Protein AF-A0A4D7DV37-F1 (afdb_monomer_lite)

Sequence (125 aa):
MCQKASGNYFMPLGASGRDAFTLTRGEPSWFQSSEHVRRGFCGTCGTPLFYDIPGMDFINITLGSLDEPQQIVPEAQSNLAQKMNWFSLLDALPVEAEQPESDATPVKNNQHPDHDTLHWPPQER

Radius of gyration: 17.49 Å; chains: 1; bounding box: 42×46×37 Å

Structure (mmCIF, N/CA/C/O backbone):
data_AF-A0A4D7DV37-F1
#
_entry.id   AF-A0A4D7DV37-F1
#
loop_
_atom_site.group_PDB
_atom_site.id
_atom_site.type_symbol
_atom_site.label_atom_id
_atom_site.label_alt_id
_atom_site.label_comp_id
_atom_site.label_asym_id
_atom_site.label_entity_id
_atom_site.label_seq_id
_atom_site.pdbx_PDB_ins_code
_atom_site.Cartn_x
_atom_site.Cartn_y
_atom_site.Cartn_z
_atom_site.occupancy
_atom_site.B_iso_or_equiv
_atom_site.auth_seq_id
_atom_site.auth_comp_id
_atom_site.auth_asym_id
_atom_site.auth_atom_id
_atom_site.pdbx_PDB_model_num
ATOM 1 N N . MET A 1 1 ? 1.262 13.635 3.843 1.00 88.94 1 MET A N 1
ATOM 2 C CA . MET A 1 1 ? 1.488 12.556 4.837 1.00 88.94 1 MET A CA 1
ATOM 3 C C . MET A 1 1 ? 1.588 11.181 4.193 1.00 88.94 1 MET A C 1
ATOM 5 O O . MET A 1 1 ? 2.548 10.495 4.502 1.00 88.94 1 MET A O 1
ATOM 9 N N . CYS A 1 2 ? 0.681 10.792 3.282 1.00 93.81 2 CYS A N 1
ATOM 10 C CA . CYS A 1 2 ? 0.716 9.460 2.659 1.00 93.81 2 CYS A CA 1
ATOM 11 C C . CYS A 1 2 ? 2.065 9.116 2.008 1.00 93.81 2 CYS A C 1
ATOM 13 O O . CYS A 1 2 ? 2.596 8.069 2.328 1.00 93.81 2 CYS A O 1
ATOM 15 N N . GLN A 1 3 ? 2.661 10.026 1.226 1.00 95.62 3 GLN A N 1
ATOM 16 C CA . GLN A 1 3 ? 3.994 9.825 0.629 1.00 95.62 3 GLN A CA 1
ATOM 17 C C . GLN A 1 3 ? 5.074 9.462 1.654 1.00 95.62 3 GLN A C 1
ATOM 19 O O . GLN A 1 3 ? 5.819 8.507 1.485 1.00 95.62 3 GLN A O 1
ATOM 24 N N . LYS A 1 4 ? 5.129 10.204 2.767 1.00 94.94 4 LYS A N 1
ATOM 25 C CA . LYS A 1 4 ? 6.084 9.934 3.848 1.00 94.94 4 LYS A CA 1
ATOM 26 C C . LYS A 1 4 ? 5.778 8.622 4.569 1.00 94.94 4 LYS A C 1
ATOM 28 O O . LYS A 1 4 ? 6.703 7.918 4.937 1.00 94.94 4 LYS A O 1
ATOM 33 N N . ALA A 1 5 ? 4.499 8.308 4.769 1.00 95.25 5 ALA A N 1
ATOM 34 C CA . ALA A 1 5 ? 4.077 7.083 5.442 1.00 95.25 5 ALA A CA 1
ATOM 35 C C . ALA A 1 5 ? 4.341 5.821 4.602 1.00 95.25 5 ALA A C 1
ATOM 37 O O . ALA A 1 5 ? 4.616 4.779 5.181 1.00 95.25 5 ALA A O 1
ATOM 38 N N . SER A 1 6 ? 4.262 5.903 3.267 1.00 94.81 6 SER A N 1
ATOM 39 C CA . SER A 1 6 ? 4.638 4.796 2.374 1.00 94.81 6 SER A CA 1
ATOM 40 C C . SER A 1 6 ? 6.116 4.794 1.996 1.00 94.81 6 SER A C 1
ATOM 42 O O . SER A 1 6 ? 6.582 3.799 1.454 1.00 94.81 6 SER A O 1
ATOM 44 N N . GLY A 1 7 ? 6.837 5.901 2.198 1.00 95.62 7 GLY A N 1
ATOM 45 C CA . GLY A 1 7 ? 8.152 6.092 1.584 1.00 95.62 7 GLY A CA 1
ATOM 46 C C . GLY A 1 7 ? 8.096 6.111 0.050 1.00 95.62 7 GLY A C 1
ATOM 47 O O . GLY A 1 7 ? 9.079 5.768 -0.594 1.00 95.62 7 GLY A O 1
ATOM 48 N N . ASN A 1 8 ? 6.952 6.473 -0.544 1.00 95.56 8 ASN A N 1
ATOM 49 C CA . ASN A 1 8 ? 6.702 6.396 -1.989 1.00 95.56 8 ASN A CA 1
ATOM 50 C C . ASN A 1 8 ? 6.025 7.688 -2.508 1.00 95.56 8 ASN A C 1
ATOM 52 O O . ASN A 1 8 ? 5.614 8.550 -1.732 1.00 95.56 8 ASN A O 1
ATOM 56 N N . TYR A 1 9 ? 5.895 7.855 -3.824 1.00 95.06 9 TYR A N 1
ATOM 57 C CA . TYR A 1 9 ? 5.297 9.033 -4.467 1.00 95.06 9 TYR A CA 1
ATOM 58 C C . TYR A 1 9 ? 3.777 9.139 -4.271 1.00 95.06 9 TYR A C 1
ATOM 60 O O . TYR A 1 9 ? 3.208 10.233 -4.361 1.00 95.06 9 TYR A O 1
ATOM 68 N N . PHE A 1 10 ? 3.121 8.022 -3.956 1.00 94.88 10 PHE A N 1
ATOM 69 C CA . PHE A 1 10 ? 1.718 7.949 -3.559 1.00 94.88 10 PHE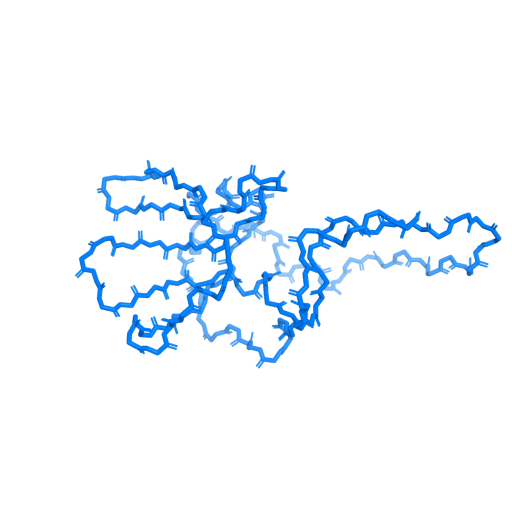 A CA 1
ATOM 70 C C . PHE A 1 10 ? 1.476 6.716 -2.670 1.00 94.88 10 PHE A C 1
ATOM 72 O O . PHE A 1 10 ? 2.400 5.979 -2.329 1.00 94.88 10 PHE A O 1
ATOM 79 N N . MET A 1 11 ? 0.235 6.529 -2.228 1.00 96.62 11 MET A N 1
ATOM 80 C CA . MET A 1 11 ? -0.201 5.342 -1.492 1.00 96.62 11 MET A CA 1
ATOM 81 C C . MET A 1 11 ? -1.587 4.974 -2.026 1.00 96.62 11 MET A C 1
ATOM 83 O O . MET A 1 11 ? -2.534 5.709 -1.733 1.00 96.62 11 MET A O 1
ATOM 87 N N . PRO A 1 12 ? -1.708 3.922 -2.852 1.00 97.19 12 PRO A N 1
ATOM 88 C CA . PRO A 1 12 ? -3.004 3.473 -3.332 1.00 97.19 12 PRO A CA 1
ATOM 89 C C . PRO A 1 12 ? -3.747 2.778 -2.190 1.00 97.19 12 PRO A C 1
ATOM 91 O O . PRO A 1 12 ? -3.164 1.973 -1.463 1.00 97.19 12 PRO A O 1
ATOM 94 N N . LEU A 1 13 ? -5.019 3.124 -2.012 1.00 97.62 13 LEU A N 1
ATOM 95 C CA . LEU A 1 13 ? -5.850 2.644 -0.913 1.00 97.62 13 LEU A CA 1
ATOM 96 C C . LEU A 1 13 ? -7.161 2.091 -1.467 1.00 97.62 13 LEU A C 1
ATOM 98 O O . LEU A 1 13 ? -7.790 2.746 -2.295 1.00 97.62 13 LEU A O 1
ATOM 102 N N . GLY A 1 14 ? -7.563 0.919 -0.982 1.00 97.19 14 GLY A N 1
ATOM 103 C CA . GLY A 1 14 ? -8.894 0.351 -1.189 1.00 97.19 14 GLY A CA 1
ATOM 104 C C . GLY A 1 14 ? -9.626 0.236 0.140 1.00 97.19 14 GLY A C 1
ATOM 105 O O . GLY A 1 14 ? -9.036 -0.201 1.128 1.00 97.19 14 GLY A O 1
ATOM 106 N N . ALA A 1 15 ? -10.892 0.642 0.181 1.00 96.81 15 ALA A N 1
ATOM 107 C CA . ALA A 1 15 ? -11.708 0.542 1.383 1.00 96.81 15 ALA A CA 1
ATOM 108 C C . ALA A 1 15 ? -12.430 -0.809 1.438 1.00 96.81 15 ALA A C 1
ATOM 110 O O . ALA A 1 15 ? -13.001 -1.254 0.446 1.00 96.81 15 ALA A O 1
ATOM 111 N N . SER A 1 16 ? -12.454 -1.416 2.620 1.00 97.56 16 SER A N 1
ATOM 112 C CA . SER A 1 16 ? -13.356 -2.517 2.954 1.00 97.56 16 SER A CA 1
ATOM 113 C C . SER A 1 16 ? -14.180 -2.128 4.170 1.00 97.56 16 SER A C 1
ATOM 115 O O . SER A 1 16 ? -13.646 -1.531 5.111 1.00 97.56 16 SER A O 1
ATOM 117 N N . GLY A 1 17 ? -15.456 -2.519 4.190 1.00 98.25 17 GLY A N 1
ATOM 118 C CA . GLY A 1 17 ? -16.224 -2.553 5.433 1.00 98.25 17 GLY A CA 1
ATOM 119 C C . GLY A 1 17 ? -15.497 -3.419 6.464 1.00 98.25 17 GLY A C 1
ATOM 120 O O . GLY A 1 17 ? -14.849 -4.410 6.108 1.00 98.25 17 GLY A O 1
ATOM 121 N N . ARG A 1 18 ? -15.540 -3.027 7.739 1.00 97.12 18 ARG A N 1
ATOM 122 C CA . ARG A 1 18 ? -14.912 -3.794 8.828 1.00 97.12 18 ARG A CA 1
ATOM 123 C C . ARG A 1 18 ? -15.582 -5.143 9.055 1.00 97.12 18 ARG A C 1
ATOM 125 O O . ARG A 1 18 ? -14.928 -6.060 9.527 1.00 97.12 18 ARG A O 1
ATOM 132 N N . ASP A 1 19 ? -16.864 -5.244 8.734 1.00 97.50 19 ASP A N 1
ATOM 133 C CA . ASP A 1 19 ? -17.652 -6.475 8.746 1.00 97.50 19 ASP A CA 1
ATOM 134 C C . ASP A 1 19 ? -17.240 -7.455 7.634 1.00 97.50 19 ASP A C 1
ATOM 136 O O . ASP A 1 19 ? -17.352 -8.665 7.810 1.00 97.50 19 ASP A O 1
ATOM 140 N N . ALA A 1 20 ? -16.715 -6.936 6.522 1.00 97.31 20 ALA A N 1
ATOM 141 C CA . ALA A 1 20 ? -16.204 -7.705 5.389 1.00 97.31 20 ALA A CA 1
ATOM 142 C C . ALA A 1 20 ? -14.678 -7.928 5.426 1.00 97.31 20 ALA A C 1
ATOM 144 O O . ALA A 1 20 ? -14.125 -8.564 4.531 1.00 97.31 20 ALA A O 1
ATOM 145 N N . PHE A 1 21 ? -13.982 -7.415 6.446 1.00 96.62 21 PHE A N 1
ATOM 146 C CA . PHE A 1 21 ? -12.535 -7.543 6.600 1.00 96.62 21 PHE A CA 1
ATOM 147 C C . PHE A 1 21 ? -12.182 -8.471 7.764 1.00 96.62 21 PHE A C 1
ATOM 149 O O . PHE A 1 21 ? -12.706 -8.345 8.867 1.00 96.62 21 PHE A O 1
ATOM 156 N N . THR A 1 22 ? -11.234 -9.382 7.551 1.00 95.75 22 THR A N 1
ATOM 157 C CA . THR A 1 22 ? -10.678 -10.224 8.616 1.00 95.75 22 THR A CA 1
ATOM 158 C C . THR A 1 22 ? -9.165 -10.288 8.488 1.00 95.75 22 THR A C 1
ATOM 160 O O . THR A 1 22 ? -8.634 -10.617 7.431 1.00 95.75 22 THR A O 1
ATOM 163 N N . LEU A 1 23 ? -8.465 -10.009 9.589 1.00 94.38 23 LEU A N 1
ATOM 164 C CA . LEU A 1 23 ? -7.037 -10.276 9.691 1.00 94.38 23 LEU A CA 1
ATOM 165 C C . LEU A 1 23 ? -6.848 -11.758 10.023 1.00 94.38 23 LEU A C 1
ATOM 167 O O . LEU A 1 23 ? -7.193 -12.202 11.115 1.00 94.38 23 LEU A O 1
ATOM 171 N N . THR A 1 24 ? -6.325 -12.527 9.073 1.00 92.19 24 THR A N 1
ATOM 172 C CA . THR A 1 24 ? -6.218 -13.988 9.200 1.00 92.19 24 THR A CA 1
ATOM 173 C C . THR A 1 24 ? -5.031 -14.432 10.053 1.00 92.19 24 THR A C 1
ATOM 175 O O . THR A 1 24 ? -5.061 -15.520 10.628 1.00 92.19 24 THR A O 1
ATOM 178 N N . ARG A 1 25 ? -3.974 -13.613 10.150 1.00 90.50 25 ARG A N 1
ATOM 179 C CA . ARG A 1 25 ? -2.751 -13.942 10.893 1.00 90.50 25 ARG A CA 1
ATOM 180 C C . ARG A 1 25 ? -1.963 -12.701 11.311 1.00 90.50 25 ARG A C 1
ATOM 182 O O . ARG A 1 25 ? -1.873 -11.729 10.567 1.00 90.50 25 ARG A O 1
ATOM 189 N N . GLY A 1 26 ? -1.282 -12.823 12.452 1.00 90.56 26 GLY A N 1
ATOM 190 C CA . GLY A 1 26 ? -0.371 -11.810 12.979 1.00 90.56 26 GLY A CA 1
ATOM 191 C C . GLY A 1 26 ? -1.106 -10.590 13.523 1.00 90.56 26 GLY A C 1
ATOM 192 O O . GLY A 1 26 ? -2.331 -10.541 13.540 1.00 90.56 26 GLY A O 1
ATOM 193 N N . GLU A 1 27 ? -0.336 -9.602 13.968 1.00 94.75 27 GLU A N 1
ATOM 194 C CA . GLU A 1 27 ? -0.862 -8.322 14.431 1.00 94.75 27 GLU A CA 1
ATOM 195 C C . GLU A 1 27 ? -0.048 -7.186 13.797 1.00 94.75 27 GLU A C 1
ATOM 197 O O . GLU A 1 27 ? 1.187 -7.202 13.869 1.00 94.75 27 GLU A O 1
ATOM 202 N N . PRO A 1 28 ? -0.692 -6.202 13.146 1.00 97.19 28 PRO A N 1
ATOM 203 C CA . PRO A 1 28 ? 0.011 -5.039 12.631 1.00 97.19 28 PRO A CA 1
ATOM 204 C C . PRO A 1 28 ? 0.508 -4.155 13.778 1.00 97.19 28 PRO A C 1
ATOM 206 O O . PRO A 1 28 ? -0.168 -3.958 14.788 1.00 97.19 28 PRO A O 1
ATOM 209 N N . SER A 1 29 ? 1.670 -3.542 13.577 1.00 98.38 29 SER A N 1
ATOM 210 C CA . SER A 1 29 ? 2.111 -2.410 14.384 1.00 98.38 29 SER A CA 1
ATOM 211 C C . SER A 1 29 ? 1.372 -1.149 13.943 1.00 98.38 29 SER A C 1
ATOM 213 O O . SER A 1 29 ? 1.138 -0.943 12.752 1.00 98.38 29 SER A O 1
ATOM 215 N N . TRP A 1 30 ? 1.010 -0.294 14.902 1.00 98.31 30 TRP A N 1
ATOM 216 C CA . TRP A 1 30 ? 0.224 0.915 14.653 1.00 98.31 30 TRP A CA 1
ATOM 217 C C . TRP A 1 30 ? 0.993 2.180 15.023 1.00 98.31 30 TRP A C 1
ATOM 219 O O . TRP A 1 30 ? 1.599 2.262 16.088 1.00 98.31 30 TRP A O 1
ATOM 229 N N . PHE A 1 31 ? 0.903 3.201 14.173 1.00 98.00 31 PHE A N 1
ATOM 230 C CA . PHE A 1 31 ? 1.453 4.533 14.426 1.00 98.00 31 PHE A CA 1
ATOM 231 C C . PHE A 1 31 ? 0.385 5.616 14.235 1.00 98.00 31 PHE A C 1
ATOM 233 O O . PHE A 1 31 ? -0.197 5.729 13.154 1.00 98.00 31 PHE A O 1
ATOM 240 N N . GLN A 1 32 ? 0.134 6.434 15.264 1.00 97.81 32 GLN A N 1
ATOM 241 C CA . GLN A 1 32 ? -0.823 7.546 15.214 1.00 97.81 32 GLN A CA 1
ATOM 242 C C . GLN A 1 32 ? -0.240 8.709 14.391 1.00 97.81 32 GLN A C 1
ATOM 244 O O . GLN A 1 32 ? 0.454 9.581 14.904 1.00 97.81 32 GLN A O 1
ATOM 249 N N . SER A 1 33 ? -0.491 8.696 13.080 1.00 97.19 33 SER A N 1
ATOM 250 C CA . SER A 1 33 ? 0.108 9.630 12.115 1.00 97.19 33 SER A CA 1
ATOM 251 C C . SER A 1 33 ? -0.496 11.037 12.115 1.00 97.19 33 SER A C 1
ATOM 253 O O . SER A 1 33 ? 0.090 11.953 11.540 1.00 97.19 33 SER A O 1
ATOM 255 N N . SER A 1 34 ? -1.669 11.208 12.720 1.00 97.00 34 SER A N 1
ATOM 256 C CA . SER A 1 34 ? -2.312 12.498 12.971 1.00 97.00 34 SER A CA 1
ATOM 257 C C . SER A 1 34 ? -3.315 12.356 14.116 1.00 97.00 34 SER A C 1
ATOM 259 O O . SER A 1 34 ? -3.536 11.257 14.611 1.00 97.00 34 SER A O 1
ATOM 261 N N . GLU A 1 35 ? -3.984 13.440 14.501 1.00 96.88 35 GLU A N 1
ATOM 262 C CA . GLU A 1 35 ? -5.097 13.396 15.462 1.00 96.88 35 GLU A CA 1
ATOM 263 C C . GLU A 1 35 ? -6.202 12.396 15.063 1.00 96.88 35 GLU A C 1
ATOM 265 O O . GLU A 1 35 ? -6.797 11.761 15.924 1.00 96.88 35 GLU A O 1
ATOM 270 N N . HIS A 1 36 ? -6.416 12.184 13.760 1.00 96.81 36 HIS A N 1
ATOM 271 C CA . HIS A 1 36 ? -7.544 11.403 13.239 1.00 96.81 36 HIS A CA 1
ATOM 272 C C . HIS A 1 36 ? -7.141 10.045 12.649 1.00 96.81 36 HIS A C 1
ATOM 274 O O . HIS A 1 36 ? -7.986 9.170 12.496 1.00 96.81 36 HIS A O 1
ATOM 280 N N . VAL A 1 37 ? -5.874 9.865 12.262 1.00 98.00 37 VAL A N 1
ATOM 281 C CA . VAL A 1 37 ? -5.448 8.739 11.417 1.00 98.00 37 VAL A CA 1
ATOM 282 C C . VAL A 1 37 ? -4.305 7.974 12.063 1.00 98.00 37 VAL A C 1
ATOM 284 O O . VAL A 1 37 ? -3.243 8.548 12.327 1.00 98.00 37 VAL A O 1
ATOM 287 N N . ARG A 1 38 ? -4.453 6.651 12.166 1.00 98.19 38 ARG A N 1
ATOM 288 C CA . ARG A 1 38 ? -3.349 5.724 12.447 1.00 98.19 38 ARG A CA 1
ATOM 289 C C . ARG A 1 38 ? -2.978 4.898 11.219 1.00 98.19 38 ARG A C 1
ATOM 291 O O . ARG A 1 38 ? -3.796 4.655 10.334 1.00 98.19 38 ARG A O 1
ATOM 298 N N . ARG A 1 39 ? -1.715 4.489 11.151 1.00 98.31 39 ARG A N 1
ATOM 299 C CA . ARG A 1 39 ? -1.144 3.679 10.069 1.00 98.31 39 ARG A CA 1
ATOM 300 C C . ARG A 1 39 ? -0.764 2.319 10.607 1.00 98.31 39 ARG A C 1
ATOM 302 O O . ARG A 1 39 ? -0.061 2.259 11.611 1.00 98.31 39 ARG A O 1
ATOM 309 N N . GLY A 1 40 ? -1.241 1.272 9.949 1.00 98.38 40 GLY A N 1
ATOM 310 C CA . GLY A 1 40 ? -0.894 -0.106 10.269 1.00 98.38 40 GLY A CA 1
ATOM 311 C C . GLY A 1 40 ? 0.190 -0.609 9.327 1.00 98.38 40 GLY A C 1
ATOM 312 O O . GLY A 1 40 ? 0.112 -0.364 8.122 1.00 98.38 40 GLY A O 1
ATOM 313 N N . PHE A 1 41 ? 1.192 -1.300 9.855 1.00 98.19 41 PHE A N 1
ATOM 314 C CA . PHE A 1 41 ? 2.280 -1.887 9.075 1.00 98.19 41 PHE A CA 1
ATOM 315 C C . PHE A 1 41 ? 2.731 -3.221 9.673 1.00 98.19 41 PHE A C 1
ATOM 317 O O . PHE A 1 41 ? 2.489 -3.505 10.848 1.00 98.19 41 PHE A O 1
ATOM 324 N N . CYS A 1 42 ? 3.388 -4.054 8.868 1.00 96.31 42 CYS A N 1
ATOM 325 C CA . CYS A 1 42 ? 4.014 -5.270 9.372 1.00 96.31 42 CYS A CA 1
ATOM 326 C C . CYS A 1 42 ? 5.162 -4.900 10.321 1.00 96.31 42 CYS A C 1
ATOM 328 O O . CYS A 1 42 ? 6.137 -4.283 9.894 1.00 96.31 42 CYS A O 1
ATOM 330 N N . GLY A 1 43 ? 5.083 -5.315 11.588 1.00 95.31 43 GLY A N 1
ATOM 331 C CA . GLY A 1 43 ? 6.131 -5.045 12.579 1.00 95.31 43 GLY A CA 1
ATOM 332 C C . GLY A 1 43 ? 7.486 -5.694 12.267 1.00 95.31 43 GLY A C 1
ATOM 333 O O . GLY A 1 43 ? 8.489 -5.318 12.863 1.00 95.31 43 GLY A O 1
ATOM 334 N N . THR A 1 44 ? 7.532 -6.651 11.333 1.00 93.50 44 THR A N 1
ATOM 335 C CA . THR A 1 44 ? 8.752 -7.385 10.963 1.00 93.50 44 THR A CA 1
ATOM 336 C C . THR A 1 44 ? 9.466 -6.783 9.754 1.00 93.50 44 THR A C 1
ATOM 338 O O . THR A 1 44 ? 10.669 -6.556 9.818 1.00 93.50 44 THR A O 1
ATOM 341 N N . CYS A 1 45 ? 8.757 -6.528 8.649 1.00 93.81 45 CYS A N 1
ATOM 342 C CA . CYS A 1 45 ? 9.363 -6.027 7.405 1.00 93.81 45 CYS A CA 1
ATOM 343 C C . CYS A 1 45 ? 9.036 -4.559 7.091 1.00 93.81 45 CYS A C 1
ATOM 345 O O . CYS A 1 45 ? 9.592 -4.003 6.149 1.00 93.81 45 CYS A O 1
ATOM 347 N N . GLY A 1 46 ? 8.136 -3.924 7.847 1.00 95.44 46 GLY A N 1
ATOM 348 C CA . GLY A 1 46 ? 7.758 -2.523 7.654 1.00 95.44 46 GLY A CA 1
ATOM 349 C C . GLY A 1 46 ? 6.737 -2.263 6.543 1.00 95.44 46 GLY A C 1
ATOM 350 O O . GLY A 1 46 ? 6.354 -1.108 6.366 1.00 95.44 46 GLY A O 1
ATOM 351 N N . THR A 1 47 ? 6.258 -3.287 5.821 1.00 96.38 47 THR A N 1
ATOM 352 C CA . THR A 1 47 ? 5.250 -3.122 4.756 1.00 96.38 47 THR A CA 1
ATOM 353 C C . THR A 1 47 ? 4.026 -2.357 5.275 1.00 96.38 47 THR A C 1
ATOM 355 O O . THR A 1 47 ? 3.396 -2.822 6.231 1.00 96.38 47 THR A O 1
ATOM 358 N N . PRO A 1 48 ? 3.654 -1.209 4.675 1.00 97.69 48 PRO A N 1
ATOM 359 C CA . PRO A 1 48 ? 2.433 -0.493 5.025 1.00 97.69 48 PRO A CA 1
ATOM 360 C C . PRO A 1 48 ? 1.201 -1.303 4.624 1.00 97.69 48 PRO A C 1
ATOM 362 O O . PRO A 1 48 ? 1.023 -1.612 3.450 1.00 97.69 48 PRO A O 1
ATOM 365 N N . LEU A 1 49 ? 0.316 -1.587 5.575 1.00 97.88 49 LEU A N 1
ATOM 366 C CA . LEU A 1 49 ? -0.877 -2.409 5.354 1.00 97.88 49 LEU A CA 1
ATOM 367 C C . LEU A 1 49 ? -2.164 -1.589 5.412 1.00 97.88 49 LEU A C 1
ATOM 369 O O . LEU A 1 49 ? -3.073 -1.829 4.624 1.00 97.88 49 LEU A O 1
ATOM 373 N N . PHE A 1 50 ? -2.246 -0.617 6.328 1.00 98.38 50 PHE A N 1
ATOM 374 C CA . PHE A 1 50 ? -3.512 0.046 6.638 1.00 98.38 50 PHE A CA 1
ATOM 375 C C . PHE A 1 50 ? -3.400 1.569 6.763 1.00 98.38 50 PHE A C 1
ATOM 377 O O . PHE A 1 50 ? -2.486 2.108 7.398 1.00 98.38 50 PHE A O 1
ATOM 384 N N . TYR A 1 51 ? -4.410 2.263 6.239 1.00 98.19 51 TYR A N 1
ATOM 385 C CA . TYR A 1 51 ? -4.803 3.612 6.644 1.00 98.19 51 TYR A CA 1
ATOM 386 C C . TYR A 1 51 ? -6.102 3.471 7.432 1.00 98.19 51 TYR A C 1
ATOM 388 O O . TYR A 1 51 ? -7.117 3.026 6.895 1.00 98.19 51 TYR A O 1
ATOM 396 N N . ASP A 1 52 ? -6.095 3.894 8.691 1.00 98.31 52 ASP A N 1
ATOM 397 C CA . ASP A 1 52 ? -7.239 3.710 9.575 1.00 98.31 52 ASP A CA 1
ATOM 398 C C . ASP A 1 52 ? -7.663 5.023 10.237 1.00 98.31 52 ASP A C 1
ATOM 400 O O . ASP A 1 52 ? -6.828 5.746 10.786 1.00 98.31 52 ASP A O 1
ATOM 404 N N . ILE A 1 53 ? -8.965 5.307 10.192 1.00 97.88 53 ILE A N 1
ATOM 405 C CA . ILE A 1 53 ? -9.615 6.379 10.954 1.00 97.88 53 ILE A CA 1
ATOM 406 C C . ILE A 1 53 ? -10.426 5.680 12.047 1.00 97.88 53 ILE A C 1
ATOM 408 O O . ILE A 1 53 ? -11.484 5.115 11.749 1.00 97.88 53 ILE A O 1
ATOM 412 N N . PRO A 1 54 ? -9.937 5.653 13.299 1.00 96.88 54 PRO A N 1
ATOM 413 C CA . PRO A 1 54 ? -10.654 5.002 14.385 1.00 96.88 54 PRO A CA 1
ATOM 414 C C . PRO A 1 54 ? -12.085 5.540 14.519 1.00 96.88 54 PRO A C 1
ATOM 416 O O . PRO A 1 54 ? -12.309 6.746 14.454 1.00 96.88 54 PRO A O 1
ATOM 419 N N . GLY A 1 55 ? -13.050 4.639 14.707 1.00 95.94 55 GLY A N 1
ATOM 420 C CA . GLY A 1 55 ? -14.474 4.976 14.823 1.00 95.94 55 GLY A CA 1
ATOM 421 C C . GLY A 1 55 ? -15.264 4.933 13.510 1.00 95.94 55 GLY A C 1
ATOM 422 O O . GLY A 1 55 ? -16.488 4.889 13.566 1.00 95.94 55 GLY A O 1
ATOM 423 N N . MET A 1 56 ? -14.599 4.875 12.351 1.00 97.62 56 MET A N 1
ATOM 424 C CA . MET A 1 56 ? -15.271 4.612 11.072 1.00 97.62 56 MET A CA 1
ATOM 425 C C . MET A 1 56 ? -15.569 3.116 10.908 1.00 97.62 56 MET A C 1
ATOM 427 O O . MET A 1 56 ? -14.848 2.273 11.445 1.00 97.62 56 MET A O 1
ATOM 431 N N . ASP A 1 57 ? -16.603 2.784 10.139 1.00 98.00 57 ASP A N 1
ATOM 432 C CA . ASP A 1 57 ? -17.071 1.421 9.842 1.00 98.00 57 ASP A CA 1
ATOM 433 C C . ASP A 1 57 ? -16.280 0.712 8.728 1.00 98.00 57 ASP A C 1
ATOM 435 O O . ASP A 1 57 ? -16.503 -0.468 8.465 1.00 98.00 57 ASP A O 1
ATOM 439 N N . PHE A 1 58 ? -15.306 1.394 8.128 1.00 98.19 58 PHE A N 1
ATOM 440 C CA . PHE A 1 58 ? -14.394 0.845 7.129 1.00 98.19 58 PHE A CA 1
ATOM 441 C C . PHE A 1 58 ? -12.931 0.911 7.582 1.00 98.19 58 PHE A C 1
ATOM 443 O O . PHE A 1 58 ? -12.554 1.649 8.497 1.00 98.19 58 PHE A O 1
ATOM 450 N N . ILE A 1 59 ? -12.087 0.151 6.891 1.00 98.31 59 ILE A N 1
ATOM 451 C CA . ILE A 1 59 ? -10.627 0.237 6.944 1.00 98.31 59 ILE A CA 1
ATOM 452 C C . ILE A 1 59 ? -10.090 0.378 5.519 1.00 98.31 59 ILE A C 1
ATOM 454 O O . ILE A 1 59 ? -10.628 -0.226 4.593 1.00 98.31 59 ILE A O 1
ATOM 458 N N . ASN A 1 60 ? -9.043 1.182 5.325 1.00 98.19 60 ASN A N 1
ATOM 459 C CA . ASN A 1 60 ? -8.357 1.233 4.038 1.00 98.19 60 ASN A CA 1
ATOM 460 C C . ASN A 1 60 ? -7.126 0.333 4.062 1.00 98.19 60 ASN A C 1
ATOM 462 O O . ASN A 1 60 ? -6.304 0.429 4.976 1.00 98.19 60 ASN A O 1
ATOM 466 N N . ILE A 1 61 ? -6.985 -0.478 3.022 1.00 98.06 61 ILE A N 1
ATOM 467 C CA . ILE A 1 61 ? -5.887 -1.411 2.792 1.00 98.06 61 ILE A CA 1
ATOM 468 C C . ILE A 1 61 ? -4.966 -0.811 1.728 1.00 98.06 61 ILE A C 1
ATOM 470 O O . ILE A 1 61 ? -5.443 -0.242 0.741 1.00 98.06 61 ILE A O 1
ATOM 474 N N . THR A 1 62 ? -3.652 -0.908 1.918 1.00 97.94 62 THR A N 1
ATOM 475 C CA . THR A 1 62 ? -2.683 -0.496 0.895 1.00 97.94 62 THR A CA 1
ATOM 476 C C . THR A 1 62 ? -2.765 -1.458 -0.288 1.00 97.94 62 THR A C 1
ATOM 478 O O . THR A 1 62 ? -2.443 -2.630 -0.150 1.00 97.94 62 THR A O 1
ATOM 481 N N . LEU A 1 63 ? -3.158 -0.986 -1.474 1.00 97.50 63 LEU A N 1
ATOM 482 C CA . LEU A 1 63 ? -3.397 -1.896 -2.608 1.00 97.50 63 LEU A CA 1
ATOM 483 C C . LEU A 1 63 ? -2.132 -2.624 -3.076 1.00 97.50 63 LEU A C 1
ATOM 485 O O . LEU A 1 63 ? -2.214 -3.761 -3.512 1.00 97.50 63 LEU A O 1
ATOM 489 N N . GLY A 1 64 ? -0.958 -2.001 -2.936 1.00 95.31 64 GLY A N 1
ATOM 490 C CA . GLY A 1 64 ? 0.320 -2.633 -3.280 1.00 95.31 64 GLY A CA 1
ATOM 491 C C . GLY A 1 64 ? 0.785 -3.720 -2.304 1.00 95.31 64 GLY A C 1
ATOM 492 O O . GLY A 1 64 ? 1.852 -4.274 -2.523 1.00 95.31 64 GLY A O 1
ATOM 493 N N . SER A 1 65 ? 0.048 -3.986 -1.219 1.00 95.44 65 SER A N 1
ATOM 494 C CA . SER A 1 65 ? 0.332 -5.092 -0.293 1.00 95.44 65 SER A CA 1
ATOM 495 C C . SER A 1 65 ? -0.602 -6.290 -0.487 1.00 95.44 65 SER A C 1
ATOM 497 O O . SER A 1 65 ? -0.686 -7.128 0.405 1.00 95.44 65 SER A O 1
ATOM 499 N N . LEU A 1 66 ? -1.381 -6.307 -1.568 1.00 95.50 66 LEU A N 1
ATOM 500 C CA . LEU A 1 66 ? -2.233 -7.431 -1.948 1.00 95.50 66 LEU A CA 1
ATOM 501 C C . LEU A 1 66 ? -1.453 -8.381 -2.854 1.00 95.50 66 LEU A C 1
ATOM 503 O O . LEU A 1 66 ? -0.596 -7.914 -3.599 1.00 95.50 66 LEU A O 1
ATOM 507 N N . ASP A 1 67 ? -1.831 -9.656 -2.848 1.00 94.69 67 ASP A N 1
ATOM 508 C CA . ASP A 1 67 ? -1.233 -10.691 -3.702 1.00 94.69 67 ASP A CA 1
ATOM 509 C C . ASP A 1 67 ? -1.398 -10.371 -5.202 1.00 94.69 67 ASP A C 1
ATOM 511 O O . ASP A 1 67 ? -0.493 -10.567 -6.005 1.00 94.69 67 ASP A O 1
ATOM 515 N N . GLU A 1 68 ? -2.556 -9.820 -5.581 1.00 94.81 68 GLU A N 1
ATOM 516 C CA . GLU A 1 68 ? -2.921 -9.511 -6.971 1.00 94.81 68 GLU A CA 1
ATOM 517 C C . GLU A 1 68 ? -3.268 -8.017 -7.130 1.00 94.81 68 GLU A C 1
ATOM 519 O O . GLU A 1 68 ? -4.418 -7.649 -7.404 1.00 94.81 68 GLU A O 1
ATOM 524 N N . PRO A 1 69 ? -2.296 -7.100 -6.953 1.00 95.12 69 PRO A N 1
ATOM 525 C CA . PRO A 1 69 ? -2.568 -5.664 -6.882 1.00 95.12 69 PRO A CA 1
ATOM 526 C C . PRO A 1 69 ? -3.079 -5.097 -8.215 1.00 95.12 69 PRO A C 1
ATOM 528 O O . PRO A 1 69 ? -3.736 -4.058 -8.238 1.00 95.12 69 PRO A O 1
ATOM 531 N N . GLN A 1 70 ? -2.813 -5.785 -9.331 1.00 96.00 70 GLN A N 1
ATOM 532 C CA . GLN A 1 70 ? -3.270 -5.392 -10.666 1.00 96.00 70 GLN A CA 1
ATOM 533 C C . GLN A 1 70 ? -4.780 -5.586 -10.872 1.00 96.00 70 GLN A C 1
ATOM 535 O O . GLN A 1 70 ? -5.352 -4.964 -11.766 1.00 96.00 70 GLN A O 1
ATOM 540 N N . GLN A 1 71 ? -5.444 -6.409 -10.051 1.00 95.75 71 GLN A N 1
ATOM 541 C CA . GLN A 1 71 ? -6.888 -6.644 -10.165 1.00 95.75 71 GLN A CA 1
ATOM 542 C C . GLN A 1 71 ? -7.732 -5.483 -9.621 1.00 95.75 71 GLN A C 1
ATOM 544 O O . GLN A 1 71 ? -8.935 -5.428 -9.873 1.00 95.75 71 GLN A O 1
ATOM 549 N N . ILE A 1 72 ? -7.119 -4.543 -8.894 1.00 94.62 72 ILE A N 1
ATOM 550 C CA . ILE A 1 72 ? -7.812 -3.407 -8.284 1.00 94.62 72 ILE A CA 1
ATOM 551 C C . ILE A 1 72 ? -7.249 -2.105 -8.849 1.00 94.62 72 ILE A C 1
ATOM 553 O O . ILE A 1 72 ? -6.207 -1.608 -8.421 1.00 94.62 72 ILE A O 1
ATOM 557 N N . VAL A 1 73 ? -7.972 -1.527 -9.806 1.00 95.31 73 VAL A N 1
ATOM 558 C CA . VAL A 1 73 ? -7.587 -0.269 -10.455 1.00 95.31 73 VAL A CA 1
ATOM 559 C C . VAL A 1 73 ? -8.088 0.920 -9.620 1.00 95.31 73 VAL A C 1
ATOM 561 O O . VAL A 1 73 ? -9.289 1.015 -9.370 1.00 95.31 73 VAL A O 1
ATOM 564 N N . PRO A 1 74 ? -7.221 1.859 -9.193 1.00 95.19 74 PRO A N 1
ATOM 565 C CA . PRO A 1 74 ? -7.666 3.061 -8.491 1.00 95.19 74 PRO A CA 1
ATOM 566 C C . PRO A 1 74 ? -8.580 3.947 -9.352 1.00 95.19 74 PRO A C 1
ATOM 568 O O . PRO A 1 74 ? -8.222 4.318 -10.468 1.00 95.19 74 PRO A O 1
ATOM 571 N N . GLU A 1 75 ? -9.723 4.362 -8.802 1.00 96.94 75 GLU A N 1
ATOM 572 C CA . GLU A 1 75 ? -10.751 5.118 -9.545 1.00 96.94 75 GLU A CA 1
ATOM 573 C C . GLU A 1 75 ? -10.673 6.644 -9.356 1.00 96.94 75 GLU A C 1
ATOM 575 O O . GLU A 1 75 ? -11.239 7.408 -10.137 1.00 96.94 75 GLU A O 1
ATOM 580 N N . ALA A 1 76 ? -9.973 7.118 -8.323 1.00 96.38 76 ALA A N 1
ATOM 581 C CA . ALA A 1 76 ? -9.896 8.538 -7.990 1.00 96.38 76 ALA A CA 1
ATOM 582 C C . ALA A 1 76 ? -8.526 8.934 -7.423 1.00 96.38 76 ALA A C 1
ATOM 584 O O . ALA A 1 76 ? -7.815 8.129 -6.821 1.00 96.38 76 ALA A O 1
ATOM 585 N N . GLN A 1 77 ? -8.168 10.213 -7.583 1.00 95.50 77 GLN A N 1
ATOM 586 C CA . GLN A 1 77 ? -6.962 10.807 -7.002 1.00 95.50 77 GLN A CA 1
ATOM 587 C C . GLN A 1 77 ? -7.324 11.985 -6.096 1.00 95.50 77 GLN A C 1
ATOM 589 O O . GLN A 1 77 ? -8.108 12.856 -6.465 1.00 95.50 77 GLN A O 1
ATOM 594 N N . SER A 1 78 ? -6.672 12.046 -4.936 1.00 94.69 78 SER A N 1
ATOM 595 C CA . SER A 1 78 ? -6.859 13.096 -3.930 1.00 94.69 78 SER A CA 1
ATOM 596 C C . SER A 1 78 ? -5.528 13.756 -3.579 1.00 94.69 78 SER A C 1
ATOM 598 O O . SER A 1 78 ? -4.465 13.159 -3.736 1.00 94.69 78 SER A O 1
ATOM 600 N N . ASN A 1 79 ? -5.578 14.980 -3.043 1.00 94.00 79 ASN A N 1
ATOM 601 C CA . ASN A 1 79 ? -4.399 15.749 -2.612 1.00 94.00 79 ASN A CA 1
ATOM 602 C C . ASN A 1 79 ? -3.386 16.053 -3.736 1.00 94.00 79 ASN A C 1
ATOM 604 O O . ASN A 1 79 ? -2.175 16.064 -3.508 1.00 94.00 79 ASN A O 1
ATOM 608 N N . LEU A 1 80 ? -3.879 16.351 -4.944 1.00 95.00 80 LEU A N 1
ATOM 609 C CA . LEU A 1 80 ? -3.048 16.605 -6.130 1.00 95.00 80 LEU A CA 1
ATOM 610 C C . LEU A 1 80 ? -2.057 17.768 -5.975 1.00 95.00 80 LEU A C 1
ATOM 612 O O . LEU A 1 80 ? -1.023 17.762 -6.631 1.00 95.00 80 LEU A O 1
ATOM 616 N N . ALA A 1 81 ? -2.311 18.714 -5.065 1.00 95.00 81 ALA A N 1
ATOM 617 C CA . ALA A 1 81 ? -1.374 19.796 -4.756 1.00 95.00 81 ALA A CA 1
ATOM 618 C C . ALA A 1 81 ? 0.001 19.302 -4.259 1.00 95.00 81 ALA A C 1
ATOM 620 O O . ALA A 1 81 ? 0.966 20.056 -4.294 1.00 95.00 81 ALA A O 1
ATOM 621 N N . GLN A 1 82 ? 0.092 18.058 -3.773 1.00 94.38 82 GLN A N 1
ATOM 622 C CA . GLN A 1 82 ? 1.335 17.431 -3.308 1.00 94.38 82 GLN A CA 1
ATOM 623 C C . GLN A 1 82 ? 1.856 16.356 -4.279 1.00 94.38 82 GLN A C 1
ATOM 625 O O . GLN A 1 82 ? 2.834 15.670 -3.978 1.00 94.38 82 GLN A O 1
ATOM 630 N N . LYS A 1 83 ? 1.193 16.155 -5.426 1.00 95.69 83 LYS A N 1
ATOM 631 C CA . LYS A 1 83 ? 1.618 15.188 -6.444 1.00 95.69 83 LYS A CA 1
ATOM 632 C C . LYS A 1 83 ? 2.972 15.610 -7.016 1.00 95.69 83 LYS A C 1
ATOM 634 O O . LYS A 1 83 ? 3.207 16.796 -7.240 1.00 95.69 83 LYS A O 1
ATOM 639 N N . MET A 1 84 ? 3.850 14.641 -7.279 1.00 95.69 84 MET A N 1
ATOM 640 C CA . MET A 1 84 ? 5.102 14.921 -7.985 1.00 95.69 84 MET A CA 1
ATOM 641 C C . MET A 1 84 ? 4.778 15.522 -9.359 1.00 95.69 84 MET A C 1
ATOM 643 O O . MET A 1 84 ? 4.005 14.945 -10.124 1.00 95.69 84 MET A O 1
ATOM 647 N N . ASN A 1 85 ? 5.342 16.688 -9.672 1.00 95.62 85 ASN A N 1
ATOM 648 C CA . ASN A 1 85 ? 5.020 17.430 -10.898 1.00 95.62 85 ASN A CA 1
ATOM 649 C C . ASN A 1 85 ? 5.381 16.666 -12.187 1.00 95.62 85 ASN A C 1
ATOM 651 O O . ASN A 1 85 ? 4.769 16.896 -13.223 1.00 95.62 85 ASN A O 1
ATOM 655 N N . TRP A 1 86 ? 6.326 15.731 -12.109 1.00 96.38 86 TRP A N 1
ATOM 656 C CA . TRP A 1 86 ? 6.763 14.859 -13.200 1.00 96.38 86 TRP A CA 1
ATOM 657 C C . TRP A 1 86 ? 6.074 13.483 -13.210 1.00 96.38 86 TRP A C 1
ATOM 659 O O . TRP A 1 86 ? 6.386 12.661 -14.064 1.00 96.38 86 TRP A O 1
ATOM 669 N N . PHE A 1 87 ? 5.137 13.197 -12.296 1.00 95.50 87 PHE A N 1
ATOM 670 C CA . PHE A 1 87 ? 4.581 11.845 -12.118 1.00 95.50 87 PHE A CA 1
ATOM 671 C C . PHE A 1 87 ? 3.934 11.265 -13.386 1.00 95.50 87 PHE A C 1
ATOM 673 O O . PHE A 1 87 ? 4.017 10.071 -13.632 1.00 95.50 87 PHE A O 1
ATOM 680 N N . SER A 1 88 ? 3.301 12.103 -14.211 1.00 94.69 88 SER A N 1
ATOM 681 C CA . SER A 1 88 ? 2.672 11.674 -15.470 1.00 94.69 88 SER A CA 1
ATOM 682 C C . SER A 1 88 ? 3.665 11.347 -16.589 1.00 94.69 88 SER A C 1
ATOM 684 O O . SER A 1 88 ? 3.238 10.957 -17.667 1.00 94.69 88 SER A O 1
ATOM 686 N N . LEU A 1 89 ? 4.963 11.567 -16.376 1.00 96.94 89 LEU A N 1
ATOM 687 C CA . LEU A 1 89 ? 6.009 11.336 -17.374 1.00 96.94 89 LEU A CA 1
ATOM 688 C C . LEU A 1 89 ? 6.697 9.974 -17.203 1.00 96.94 89 LEU A C 1
ATOM 690 O O . LEU A 1 89 ? 7.543 9.631 -18.023 1.00 96.94 89 LEU A O 1
ATOM 694 N N . LEU A 1 90 ? 6.363 9.216 -16.149 1.00 96.19 90 LEU A N 1
ATOM 695 C CA . LEU A 1 90 ? 7.038 7.960 -15.803 1.00 96.19 90 LEU A CA 1
ATOM 696 C C . LEU A 1 90 ? 6.984 6.925 -16.934 1.00 96.19 90 LEU A C 1
ATOM 698 O O . LEU A 1 90 ? 8.007 6.320 -17.237 1.00 96.19 90 LEU A O 1
ATOM 702 N N . ASP A 1 91 ? 5.845 6.797 -17.615 1.00 95.75 91 ASP A N 1
ATOM 703 C CA . ASP A 1 91 ? 5.659 5.828 -18.708 1.00 95.75 91 ASP A CA 1
ATOM 704 C C . ASP A 1 91 ? 6.489 6.151 -19.963 1.00 95.75 91 ASP A C 1
ATOM 706 O O . ASP A 1 91 ? 6.606 5.327 -20.866 1.00 95.75 91 ASP A O 1
ATOM 710 N N . ALA A 1 92 ? 7.063 7.355 -20.040 1.00 96.62 92 ALA A N 1
ATOM 711 C CA . ALA A 1 92 ? 7.920 7.786 -21.141 1.00 96.62 92 ALA A CA 1
ATOM 712 C C . ALA A 1 92 ? 9.422 7.688 -20.810 1.00 96.62 92 ALA A C 1
ATOM 714 O O . ALA A 1 92 ? 10.253 8.082 -21.633 1.00 96.62 92 ALA A O 1
ATOM 715 N N . LEU A 1 93 ? 9.787 7.218 -19.611 1.00 96.38 93 LEU A N 1
ATOM 716 C CA . LEU A 1 93 ? 11.187 7.051 -19.231 1.00 96.38 93 LEU A CA 1
ATOM 717 C C . LEU A 1 93 ? 11.837 5.889 -20.002 1.00 96.38 93 LEU A C 1
ATOM 719 O O . LEU A 1 93 ? 11.160 4.919 -20.345 1.00 96.38 93 LEU A O 1
ATOM 723 N N . PRO A 1 94 ? 13.157 5.951 -20.261 1.00 96.31 94 PRO A N 1
ATOM 724 C CA . PRO A 1 94 ? 13.887 4.808 -20.791 1.00 96.31 94 PRO A CA 1
ATOM 725 C C . PRO A 1 94 ? 13.736 3.593 -19.871 1.00 96.31 94 PRO A C 1
ATOM 727 O O . PRO A 1 94 ? 13.923 3.704 -18.660 1.00 96.31 94 PRO A O 1
ATOM 730 N N . VAL A 1 95 ? 13.430 2.438 -20.459 1.00 94.56 95 VAL A N 1
ATOM 731 C CA . VAL A 1 95 ? 13.373 1.154 -19.754 1.00 94.56 95 VAL A CA 1
ATOM 732 C C . VAL A 1 95 ? 14.739 0.490 -19.869 1.00 94.56 95 VAL A C 1
ATOM 734 O O . VAL A 1 95 ? 15.298 0.395 -20.965 1.00 94.56 95 VAL A O 1
ATOM 737 N N . GLU A 1 96 ? 15.297 0.059 -18.740 1.00 90.69 96 GLU A N 1
ATOM 738 C CA . GLU A 1 96 ? 16.517 -0.745 -18.741 1.00 90.69 96 GLU A CA 1
ATOM 739 C C . GLU A 1 96 ? 16.244 -2.079 -19.441 1.00 90.69 96 GLU A C 1
ATOM 741 O O . GLU A 1 96 ? 15.219 -2.717 -19.202 1.00 90.69 96 GLU A O 1
ATOM 746 N N . ALA A 1 97 ? 17.142 -2.490 -20.338 1.00 87.50 97 ALA A N 1
ATOM 747 C CA . ALA A 1 97 ? 17.004 -3.775 -21.006 1.00 87.50 97 ALA A CA 1
ATOM 748 C C . ALA A 1 97 ? 17.057 -4.903 -19.969 1.00 87.50 97 ALA A C 1
ATOM 750 O O . ALA A 1 97 ? 17.937 -4.901 -19.104 1.00 87.50 97 ALA A O 1
ATOM 751 N N . GLU A 1 98 ? 16.149 -5.872 -20.086 1.00 82.62 98 GLU A N 1
ATOM 752 C CA . GLU A 1 98 ? 16.201 -7.080 -19.267 1.00 82.62 98 GLU A CA 1
ATOM 753 C C . GLU A 1 98 ? 17.568 -7.741 -19.444 1.00 82.62 98 GLU A C 1
ATOM 755 O O . GLU A 1 98 ? 18.008 -8.042 -20.560 1.00 82.62 98 GLU A O 1
ATOM 760 N N . GLN A 1 99 ? 18.276 -7.924 -18.331 1.00 76.25 99 GLN A N 1
ATOM 761 C CA . GLN A 1 99 ? 19.501 -8.699 -18.355 1.00 76.25 99 GLN A CA 1
ATOM 762 C C . GLN A 1 99 ? 19.115 -10.164 -18.577 1.00 76.25 99 GLN A C 1
ATOM 764 O O . GLN A 1 99 ? 18.186 -10.640 -17.920 1.00 76.25 99 GLN A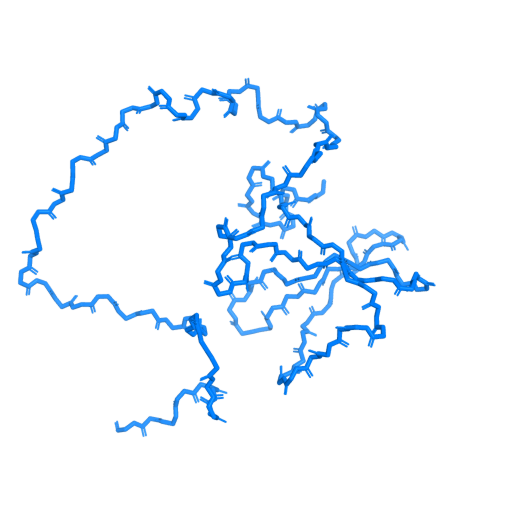 O 1
ATOM 769 N N . PRO A 1 100 ? 19.799 -10.892 -19.478 1.00 76.00 100 PRO A N 1
ATOM 770 C CA . PRO A 1 100 ? 19.587 -12.327 -19.589 1.00 76.00 100 PRO A CA 1
ATOM 771 C C . PRO A 1 100 ? 19.799 -12.962 -18.216 1.00 76.00 100 PRO A C 1
ATOM 773 O O . PRO A 1 100 ? 20.688 -12.531 -17.473 1.00 76.00 100 PRO A O 1
ATOM 776 N N . GLU A 1 101 ? 18.979 -13.963 -17.886 1.00 68.81 101 GLU A N 1
ATOM 777 C CA . GLU A 1 101 ? 19.121 -14.720 -16.645 1.00 68.81 101 GLU A CA 1
ATOM 778 C C . GLU A 1 101 ? 20.584 -15.153 -16.500 1.00 68.81 101 GLU A C 1
ATOM 780 O O . GLU A 1 101 ? 21.126 -15.886 -17.328 1.00 68.81 101 GLU A O 1
ATOM 785 N N . SER A 1 102 ? 21.263 -14.600 -15.497 1.00 68.94 102 SER A N 1
ATOM 786 C CA . SER A 1 102 ? 22.647 -14.958 -15.205 1.00 68.94 102 SER A CA 1
ATOM 787 C C . SER A 1 102 ? 22.670 -16.206 -14.328 1.00 68.94 102 SER A C 1
ATOM 789 O O . SER A 1 102 ? 21.758 -16.391 -13.524 1.00 68.94 102 SER A O 1
ATOM 791 N N . ASP A 1 103 ? 23.755 -16.984 -14.367 1.00 71.06 103 ASP A N 1
ATOM 792 C CA . ASP A 1 103 ? 24.017 -18.090 -13.422 1.00 71.06 103 ASP A CA 1
ATOM 793 C C . ASP A 1 103 ? 24.188 -17.620 -11.953 1.00 71.06 103 ASP A C 1
ATOM 795 O O . ASP A 1 103 ? 24.679 -18.358 -11.095 1.00 71.06 103 ASP A O 1
ATOM 799 N N . ALA A 1 104 ? 23.834 -16.369 -11.636 1.00 74.06 104 ALA A N 1
ATOM 800 C CA . ALA A 1 104 ? 23.844 -15.853 -10.283 1.00 74.06 104 ALA A CA 1
ATOM 801 C C . ALA A 1 104 ? 22.806 -16.572 -9.417 1.00 74.06 104 ALA A C 1
ATOM 803 O O . ALA A 1 104 ? 21.722 -16.955 -9.856 1.00 74.06 104 ALA A O 1
ATOM 804 N N . THR A 1 105 ? 23.139 -16.710 -8.137 1.00 75.94 105 THR A N 1
ATOM 805 C CA . THR A 1 105 ? 22.234 -17.262 -7.134 1.00 75.94 105 THR A CA 1
ATOM 806 C C . THR A 1 105 ? 20.899 -16.503 -7.145 1.00 75.94 105 THR A C 1
ATOM 808 O O . THR A 1 105 ? 20.917 -15.274 -7.025 1.00 75.94 105 THR A O 1
ATOM 811 N N . PRO A 1 106 ? 19.749 -17.201 -7.224 1.00 79.00 106 PRO A N 1
ATOM 812 C CA . PRO A 1 106 ? 18.442 -16.562 -7.180 1.00 79.00 106 PRO A CA 1
ATOM 813 C C . PRO A 1 106 ? 18.289 -15.686 -5.935 1.00 79.00 106 PRO A C 1
ATOM 815 O O . PRO A 1 106 ? 18.602 -16.106 -4.816 1.00 79.00 106 PRO A O 1
ATOM 818 N N . VAL A 1 107 ? 17.786 -14.467 -6.122 1.00 82.62 107 VAL A N 1
ATOM 819 C CA . VAL A 1 107 ? 17.492 -13.561 -5.011 1.00 82.62 107 VAL A CA 1
ATOM 820 C C . VAL A 1 107 ? 16.321 -14.132 -4.215 1.00 82.62 107 VAL A C 1
ATOM 822 O O . VAL A 1 107 ? 15.223 -14.311 -4.737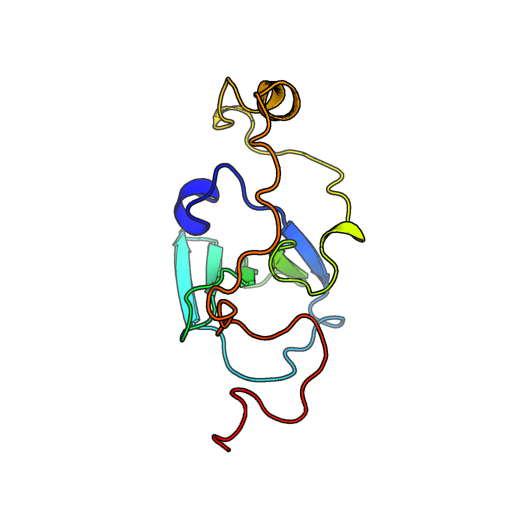 1.00 82.62 107 VAL A O 1
ATOM 825 N N . LYS A 1 108 ? 16.545 -14.415 -2.929 1.00 86.00 108 LYS A N 1
ATOM 826 C CA . LYS A 1 108 ? 15.480 -14.857 -2.028 1.00 86.00 108 LYS A CA 1
ATOM 827 C C . LYS A 1 108 ? 14.684 -13.650 -1.533 1.00 86.00 108 LYS A C 1
ATOM 829 O O . LYS A 1 108 ? 15.229 -12.791 -0.841 1.00 86.00 108 LYS A O 1
ATOM 834 N N . ASN A 1 109 ? 13.388 -13.631 -1.827 1.00 87.94 109 ASN A N 1
ATOM 835 C CA . ASN A 1 109 ? 12.447 -12.709 -1.205 1.00 87.94 109 ASN A CA 1
ATOM 836 C C . ASN A 1 109 ? 12.058 -13.228 0.197 1.00 87.94 109 ASN A C 1
ATOM 838 O O . ASN A 1 109 ? 11.689 -14.391 0.351 1.00 87.94 109 ASN A O 1
ATOM 842 N N . ASN A 1 110 ? 12.166 -12.375 1.218 1.00 90.38 110 ASN A N 1
ATOM 843 C CA . ASN A 1 110 ? 11.780 -12.686 2.603 1.00 90.38 110 ASN A CA 1
ATOM 844 C C . ASN A 1 110 ? 10.460 -12.007 3.020 1.00 90.38 110 ASN A C 1
ATOM 846 O O . ASN A 1 110 ? 10.104 -12.009 4.199 1.00 90.38 110 ASN A O 1
ATOM 850 N N . GLN A 1 111 ? 9.759 -11.370 2.085 1.00 89.69 111 GLN A N 1
ATOM 851 C CA . GLN A 1 111 ? 8.395 -10.890 2.265 1.00 89.69 111 GLN A CA 1
ATOM 852 C C . GLN A 1 111 ? 7.432 -12.078 2.178 1.00 89.69 111 GLN A C 1
ATOM 854 O O . GLN A 1 111 ? 7.776 -13.122 1.622 1.00 89.69 111 GLN A O 1
ATOM 859 N N . HIS A 1 112 ? 6.248 -11.926 2.777 1.00 90.25 112 HIS A N 1
ATOM 860 C CA . HIS A 1 112 ? 5.187 -12.930 2.659 1.00 90.25 112 HIS A CA 1
ATOM 861 C C . HIS A 1 112 ? 4.869 -13.134 1.167 1.00 90.25 112 HIS A C 1
ATOM 863 O O . HIS A 1 112 ? 4.852 -12.141 0.440 1.00 90.25 112 HIS A O 1
ATOM 869 N N . PRO A 1 113 ? 4.754 -14.386 0.687 1.00 90.12 113 PRO A N 1
ATOM 870 C CA . PRO A 1 113 ? 4.502 -14.643 -0.721 1.00 90.12 113 PRO A CA 1
ATOM 871 C C . PRO A 1 113 ? 3.058 -14.300 -1.084 1.00 90.12 113 PRO A C 1
ATOM 873 O O . PRO A 1 113 ? 2.176 -14.417 -0.241 1.00 90.12 113 PRO A O 1
ATOM 876 N N . ASP A 1 114 ? 2.829 -13.990 -2.359 1.00 91.62 114 ASP A N 1
ATOM 877 C CA . ASP A 1 114 ? 1.526 -13.599 -2.914 1.00 91.62 114 ASP A CA 1
ATOM 878 C C . ASP A 1 114 ? 0.562 -14.803 -3.068 1.00 91.62 114 ASP A C 1
ATOM 880 O O . ASP A 1 114 ? 0.103 -15.132 -4.161 1.00 91.62 114 ASP A O 1
ATOM 884 N N . HIS A 1 115 ? 0.360 -15.561 -1.987 1.00 90.19 115 HIS A N 1
ATOM 885 C CA . HIS A 1 115 ? -0.622 -16.638 -1.850 1.00 90.19 115 HIS A CA 1
ATOM 886 C C . HIS A 1 115 ? -0.796 -17.063 -0.382 1.00 90.19 115 HIS A C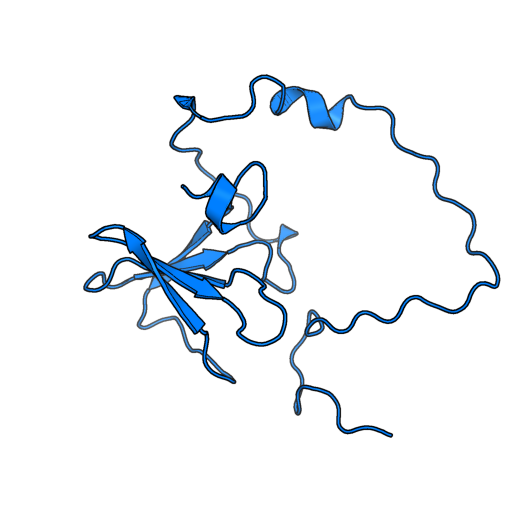 1
ATOM 888 O O . HIS A 1 115 ? 0.071 -16.867 0.477 1.00 90.19 115 HIS A O 1
ATOM 894 N N . ASP A 1 116 ? -1.890 -17.772 -0.101 1.00 89.62 116 ASP A N 1
ATOM 895 C CA . ASP A 1 116 ? -2.151 -18.337 1.220 1.00 89.62 116 ASP A CA 1
ATOM 896 C C . ASP A 1 116 ? -1.084 -19.352 1.658 1.00 89.62 116 ASP A C 1
ATOM 898 O O . ASP A 1 116 ? -0.810 -20.360 1.005 1.00 89.62 116 ASP A O 1
ATOM 902 N N . THR A 1 117 ? -0.529 -19.126 2.847 1.00 89.38 117 THR A N 1
ATOM 903 C CA . THR A 1 117 ? 0.455 -20.014 3.476 1.00 89.38 117 THR A CA 1
ATOM 904 C C . THR A 1 117 ? -0.098 -20.605 4.768 1.00 89.38 117 THR A C 1
ATOM 906 O O . THR A 1 117 ? -0.541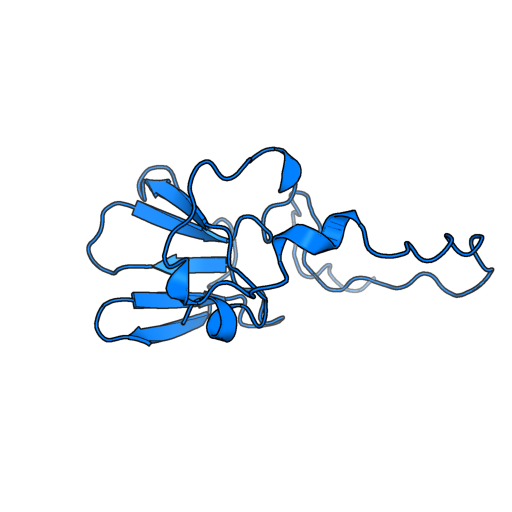 -19.855 5.642 1.00 89.38 117 THR A O 1
ATOM 909 N N . LEU A 1 118 ? 0.030 -21.925 4.962 1.00 87.75 118 LEU A N 1
ATOM 910 C CA . LEU A 1 118 ? -0.333 -22.590 6.228 1.00 87.75 118 LEU A CA 1
ATOM 911 C C . LEU A 1 118 ? 0.493 -22.071 7.418 1.00 87.75 118 LEU A C 1
ATOM 913 O O . LEU A 1 118 ? -0.035 -21.872 8.511 1.00 87.75 118 LEU A O 1
ATOM 917 N N . HIS A 1 119 ? 1.783 -21.807 7.194 1.00 85.94 119 HIS A N 1
ATOM 918 C CA . HIS A 1 119 ? 2.707 -21.268 8.190 1.00 85.94 119 HIS A CA 1
ATOM 919 C C . HIS A 1 119 ? 3.549 -20.144 7.578 1.00 85.94 119 HIS A C 1
ATOM 921 O O . HIS A 1 119 ? 4.011 -20.266 6.444 1.00 85.94 119 HIS A O 1
ATOM 927 N N . TRP A 1 120 ? 3.743 -19.057 8.328 1.00 85.06 120 TRP A N 1
ATOM 928 C CA . TRP A 1 120 ? 4.626 -17.954 7.951 1.00 85.06 120 TRP A CA 1
ATOM 929 C C . TRP A 1 120 ? 5.274 -17.321 9.197 1.00 85.06 120 TRP A C 1
ATOM 931 O O . TRP A 1 120 ? 4.539 -17.025 10.145 1.00 85.06 120 TRP A O 1
ATOM 941 N N . PRO A 1 121 ? 6.596 -17.061 9.204 1.00 85.25 121 PRO A N 1
ATOM 942 C CA . PRO A 1 121 ? 7.567 -17.434 8.168 1.00 85.25 121 PRO A CA 1
AT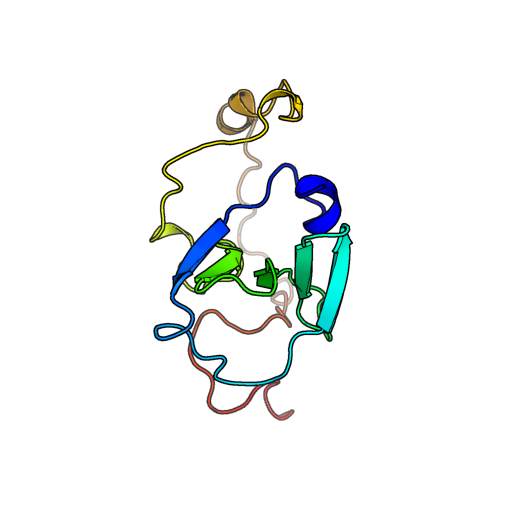OM 943 C C . PRO A 1 121 ? 7.659 -18.964 7.982 1.00 85.25 121 PRO A C 1
ATOM 945 O O . PRO A 1 121 ? 7.195 -19.708 8.851 1.00 85.25 121 PRO A O 1
ATOM 948 N N . PRO A 1 122 ? 8.187 -19.459 6.846 1.00 79.75 122 PRO A N 1
ATOM 949 C CA . PRO A 1 122 ? 8.360 -20.891 6.635 1.00 79.75 122 PRO A CA 1
ATOM 950 C C . PRO A 1 122 ? 9.269 -21.435 7.740 1.00 79.75 122 PRO A C 1
ATOM 952 O O . PRO A 1 122 ? 10.291 -20.817 8.041 1.00 79.75 122 PRO A O 1
ATOM 955 N N . GLN A 1 123 ? 8.908 -22.564 8.355 1.00 76.62 123 GLN A N 1
ATOM 956 C CA . GLN A 1 123 ? 9.820 -23.245 9.277 1.00 76.62 123 GLN A CA 1
ATOM 957 C C . GLN A 1 123 ? 11.107 -23.580 8.514 1.00 76.62 123 GLN A C 1
ATOM 959 O O . GLN A 1 123 ? 11.032 -24.090 7.393 1.00 76.62 123 GLN A O 1
ATOM 964 N N . GLU A 1 124 ? 12.265 -23.232 9.081 1.00 65.38 124 GLU A N 1
ATOM 965 C CA . GLU A 1 124 ? 13.563 -23.522 8.468 1.00 65.38 124 GLU A CA 1
ATOM 966 C C . GLU A 1 124 ? 13.649 -25.021 8.137 1.00 65.38 124 GLU A C 1
ATOM 968 O O . GLU A 1 124 ? 13.332 -25.869 8.974 1.00 65.38 124 GLU A O 1
ATOM 973 N N . ARG A 1 125 ? 14.006 -25.325 6.886 1.00 48.44 125 ARG A N 1
ATOM 974 C CA . ARG A 1 125 ? 14.313 -26.677 6.415 1.00 48.44 125 ARG A CA 1
ATOM 975 C C . ARG A 1 125 ? 15.795 -26.953 6.587 1.00 48.44 125 ARG A C 1
ATOM 977 O O . ARG A 1 125 ? 16.580 -26.044 6.236 1.00 48.44 125 ARG A O 1
#

Foldseek 3Di:
DQCVLQVHLHFDKDKDFPVRDDDPDDAWDWDCPDPFWIWTARPPPGHTFWIDGPPDRMIIGGLVPALCSVVDDDDDDPPCVSHDPCPVCVVVDDDDDDDPDDPDDDDDDQDDHSDDDPDPPPDDD

InterPro domains:
  IPR006913 CENP-V/GFA domain [PF04828] (2-77)
  IPR011057 Mss4-like superfamily [SSF51316] (1-101)

Organism: NCBI:txid160699

pLDDT: mean 92.6, std 8.03, range [48.44, 98.38]

Secondary structure (DSSP, 8-state):
-HHHHHTSS---EEEEESSS----SS--EEEE-SSS-EEEE-TTT--EEEEE-TTSSEEEEEGGGSSSGGGS-------GGGS-TTGGGGGGSPPPPPPP--SSPPPPP-SPPSS--SSSSPPP-